Protein AF-A0AAW9IEY3-F1 (afdb_monomer_lite)

Organism: Clostridium perfringens (NCBI:txid1502)

Secondary structure (DSSP, 8-state):
--PPPHHHHHHHHHHHHHHHHHHHTSS--TTHHHHHHHHH-TTHHHHHTTTEEEEEEESSS-HHHHHHHHHHHHHHTT--EEEPPTT--SHHHHHHHHHHH--TTS---SEEEEEE--GGGHHHHHTT---SEEEE----GGGHHHH-

Foldseek 3Di:
DPPQDPLLVVLLVQLLVVVVCCVPPVVDDLQVSLVSSCVSPVLNLLVLCPQAQEEEEEEDDDRVVVLVVVQVVCVVVVAAEWEFDPPLQAPSSSSSRSSNVGDPPDDRHRHYYRYYHYPVRPVVSCVRDDHPYYHYPYYDCVVVVVPD

pLDDT: mean 90.56, std 11.25, range [45.91, 98.44]

Sequence (148 aa):
MKKISIKSIASIIASKITIFLTKTILKGGTTFPGKVALKIDKNILSKVSKGYKVVLITGTNGKTTTTSMIYNIIKESGNKVITNNTGANLFSGIVTTFIDNYKFFSKVENSYAVIEVDEANLKYVTEYISPEIITVTNLFRDQLDRYG

Structure (mmCIF, N/CA/C/O backbone):
data_AF-A0AAW9IEY3-F1
#
_entry.id   AF-A0AAW9IEY3-F1
#
loop_
_atom_site.group_PDB
_atom_site.id
_atom_site.type_symbol
_atom_site.label_atom_id
_atom_site.label_alt_id
_atom_site.label_comp_id
_atom_site.label_asym_id
_atom_site.label_entity_id
_atom_site.label_seq_id
_atom_site.pdbx_PDB_ins_code
_atom_site.Cartn_x
_atom_site.Cartn_y
_atom_site.Cartn_z
_atom_site.occupancy
_atom_site.B_iso_or_equiv
_atom_site.auth_seq_id
_atom_site.auth_comp_id
_atom_site.auth_asym_id
_atom_site.auth_atom_id
_atom_site.pdbx_PDB_model_num
ATOM 1 N N . MET A 1 1 ? -18.772 -8.904 9.465 1.00 45.91 1 MET A N 1
ATOM 2 C CA . MET A 1 1 ? -17.660 -7.923 9.343 1.00 45.91 1 MET A CA 1
ATOM 3 C C . MET A 1 1 ? -16.593 -8.250 10.384 1.00 45.91 1 MET A C 1
ATOM 5 O O . MET A 1 1 ? -16.916 -8.193 11.561 1.00 45.91 1 MET A O 1
ATOM 9 N N . LYS A 1 2 ? -15.355 -8.616 10.005 1.00 52.66 2 LYS A N 1
ATOM 10 C CA . LYS A 1 2 ? -14.272 -8.799 10.995 1.00 52.66 2 LYS A CA 1
ATOM 11 C C . LYS A 1 2 ? -14.026 -7.457 11.705 1.00 52.66 2 LYS A C 1
ATOM 13 O O . LYS A 1 2 ? -13.617 -6.500 11.051 1.00 52.66 2 LYS A O 1
ATOM 18 N N . LYS A 1 3 ? -14.346 -7.374 13.004 1.00 68.38 3 LYS A N 1
ATOM 19 C CA . LYS A 1 3 ? -14.018 -6.222 13.859 1.00 68.38 3 LYS A CA 1
ATOM 20 C C . LYS A 1 3 ? -12.499 -6.026 13.848 1.00 68.38 3 LYS A C 1
ATOM 22 O O . LYS A 1 3 ? -11.749 -7.002 13.866 1.00 68.38 3 LYS A O 1
ATOM 27 N N . ILE A 1 4 ? -12.052 -4.774 13.803 1.00 80.19 4 ILE A N 1
ATOM 28 C CA . ILE A 1 4 ? -10.636 -4.443 13.983 1.00 80.19 4 ILE A CA 1
ATOM 29 C C . ILE A 1 4 ? -10.245 -4.880 15.394 1.00 80.19 4 ILE A C 1
ATOM 31 O O . ILE A 1 4 ? -10.898 -4.504 16.364 1.00 80.19 4 ILE A O 1
ATOM 35 N N . SER A 1 5 ? -9.221 -5.727 15.502 1.00 89.44 5 SER A N 1
ATOM 36 C CA . SER A 1 5 ? -8.753 -6.217 16.796 1.00 89.44 5 SER A CA 1
ATOM 37 C C . SER A 1 5 ? -7.917 -5.155 17.508 1.00 89.44 5 SER A C 1
ATOM 39 O O . SER A 1 5 ? -7.331 -4.287 16.863 1.00 89.44 5 SER A O 1
ATOM 41 N N . ILE A 1 6 ? -7.790 -5.263 18.833 1.00 92.38 6 ILE A N 1
ATOM 42 C CA . ILE A 1 6 ? -6.930 -4.384 19.651 1.00 92.38 6 ILE A CA 1
ATOM 43 C C . ILE A 1 6 ? -5.506 -4.326 19.080 1.00 92.38 6 ILE A C 1
ATOM 45 O O . ILE A 1 6 ? -4.922 -3.255 18.942 1.00 92.38 6 ILE A O 1
ATOM 49 N N . LYS A 1 7 ? -4.988 -5.478 18.643 1.00 94.00 7 LYS A N 1
ATOM 50 C CA . LYS A 1 7 ? -3.697 -5.609 17.958 1.00 94.00 7 LYS A CA 1
ATOM 51 C C . LYS A 1 7 ? -3.592 -4.715 16.714 1.00 94.00 7 LYS A C 1
ATOM 53 O O . LYS A 1 7 ? -2.578 -4.054 16.514 1.00 94.00 7 LYS A O 1
ATOM 58 N N . SER A 1 8 ? -4.639 -4.662 15.892 1.00 94.56 8 SER A N 1
ATOM 59 C CA . SER A 1 8 ? -4.683 -3.794 14.709 1.00 94.56 8 SER A CA 1
ATOM 60 C C . SER A 1 8 ? -4.782 -2.320 15.070 1.00 94.56 8 SER A C 1
ATOM 62 O O . SER A 1 8 ? -4.153 -1.500 14.413 1.00 94.56 8 SER A O 1
ATOM 64 N N . ILE A 1 9 ? -5.536 -1.980 16.117 1.00 95.38 9 ILE A N 1
ATOM 65 C CA . ILE A 1 9 ? -5.617 -0.603 16.619 1.00 95.38 9 ILE A CA 1
ATOM 66 C C . ILE A 1 9 ? -4.226 -0.140 17.063 1.00 95.38 9 ILE A C 1
ATOM 68 O O . ILE A 1 9 ? -3.755 0.895 16.596 1.00 95.38 9 ILE A O 1
ATOM 72 N N . ALA A 1 10 ? -3.532 -0.944 17.876 1.00 96.69 10 ALA A N 1
ATOM 73 C CA . ALA A 1 10 ? -2.165 -0.665 18.308 1.00 96.69 10 ALA A CA 1
ATOM 74 C C . ALA A 1 10 ? -1.206 -0.517 17.114 1.00 96.69 10 ALA A C 1
ATOM 76 O O . ALA A 1 10 ? -0.433 0.436 17.060 1.00 96.69 10 ALA A O 1
ATOM 77 N N . SER A 1 11 ? -1.312 -1.406 16.118 1.00 96.81 11 SER A N 1
ATOM 78 C CA . SER A 1 11 ? -0.537 -1.330 14.874 1.00 96.81 11 SER A CA 1
ATOM 7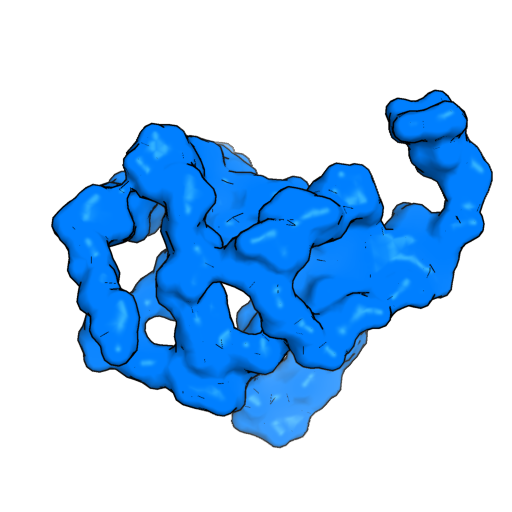9 C C . SER A 1 11 ? -0.758 -0.016 14.120 1.00 96.81 11 SER A C 1
ATOM 81 O O . SER A 1 11 ? 0.206 0.595 13.660 1.00 96.81 11 SER A O 1
ATOM 83 N N . ILE A 1 12 ? -2.012 0.418 13.971 1.00 96.81 12 ILE A N 1
ATOM 84 C CA . ILE A 1 12 ? -2.364 1.655 13.262 1.00 96.81 12 ILE A CA 1
ATOM 85 C C . ILE A 1 12 ? -1.832 2.867 14.025 1.00 96.81 12 ILE A C 1
ATOM 87 O O . ILE A 1 12 ? -1.222 3.739 13.414 1.00 96.81 12 ILE A O 1
ATOM 91 N N . ILE A 1 13 ? -2.025 2.921 15.347 1.00 96.94 13 ILE A N 1
ATOM 92 C CA . ILE A 1 13 ? -1.576 4.047 16.179 1.00 96.94 13 ILE A CA 1
ATOM 93 C C . ILE A 1 13 ? -0.049 4.158 16.159 1.00 96.94 13 ILE A C 1
ATOM 95 O O . ILE A 1 13 ? 0.474 5.226 15.847 1.00 96.94 13 ILE A O 1
ATOM 99 N N . ALA A 1 14 ? 0.669 3.060 16.410 1.00 96.94 14 ALA A N 1
ATOM 100 C CA . ALA A 1 14 ? 2.132 3.046 16.393 1.00 96.94 14 ALA A CA 1
ATOM 101 C C . ALA A 1 14 ? 2.689 3.491 15.032 1.00 96.94 14 ALA A C 1
ATOM 103 O O . ALA A 1 14 ? 3.615 4.302 14.955 1.00 96.94 14 ALA A O 1
ATOM 104 N N . SER A 1 15 ? 2.081 3.016 13.943 1.00 95.88 15 SER A N 1
ATOM 105 C CA . SER A 1 15 ? 2.453 3.438 12.596 1.00 95.88 15 SER A CA 1
ATOM 106 C C . SER A 1 15 ? 2.111 4.904 12.331 1.00 95.88 15 SER A C 1
ATOM 108 O O . SER A 1 15 ? 2.935 5.591 11.743 1.00 95.88 15 SER A O 1
ATOM 110 N N . LYS A 1 16 ? 0.959 5.429 12.770 1.00 95.19 16 LYS A N 1
ATOM 111 C CA . LYS A 1 16 ? 0.615 6.856 12.607 1.00 95.19 16 LYS A CA 1
ATOM 112 C C . LYS A 1 16 ? 1.566 7.774 13.379 1.00 95.19 16 LYS A C 1
ATOM 114 O O . LYS A 1 16 ? 1.986 8.791 12.834 1.00 95.19 16 LYS A O 1
ATOM 119 N N . ILE A 1 17 ? 1.978 7.388 14.588 1.00 95.25 17 ILE A N 1
ATOM 120 C CA . ILE A 1 17 ? 3.026 8.097 15.342 1.00 95.25 17 ILE A CA 1
ATOM 121 C C . ILE A 1 17 ? 4.341 8.067 14.556 1.00 95.25 17 ILE A C 1
ATOM 123 O O . ILE A 1 17 ? 4.982 9.098 14.371 1.00 95.25 17 ILE A O 1
ATOM 127 N N . THR A 1 18 ? 4.712 6.904 14.019 1.00 93.50 18 THR A N 1
ATOM 128 C CA . THR A 1 18 ? 5.932 6.762 13.212 1.00 93.50 18 THR A CA 1
ATOM 129 C C . THR A 1 18 ? 5.866 7.609 11.936 1.00 93.50 18 THR A C 1
ATOM 131 O O . THR A 1 18 ? 6.853 8.252 11.592 1.00 93.50 18 THR A O 1
ATOM 134 N N . ILE A 1 19 ? 4.715 7.674 11.254 1.00 92.12 19 ILE A N 1
ATOM 135 C CA . ILE A 1 19 ? 4.479 8.563 10.101 1.00 92.12 19 ILE A CA 1
ATOM 136 C C . ILE A 1 19 ? 4.712 10.022 10.504 1.00 92.12 19 ILE A C 1
ATOM 138 O O . ILE A 1 19 ? 5.418 10.745 9.806 1.00 92.12 19 ILE A O 1
ATOM 142 N N . PHE A 1 20 ? 4.146 10.452 11.633 1.00 91.50 20 PHE A N 1
ATOM 143 C CA . PHE A 1 20 ? 4.313 11.817 12.123 1.00 91.50 20 PHE A CA 1
ATOM 144 C C . PHE A 1 20 ? 5.786 12.148 12.408 1.00 91.50 20 PHE A C 1
ATOM 146 O O . PHE A 1 20 ? 6.288 13.167 11.938 1.00 91.50 20 PHE A O 1
ATOM 153 N N . LEU A 1 21 ? 6.509 11.267 13.105 1.00 91.06 21 LEU A N 1
ATOM 154 C CA . LEU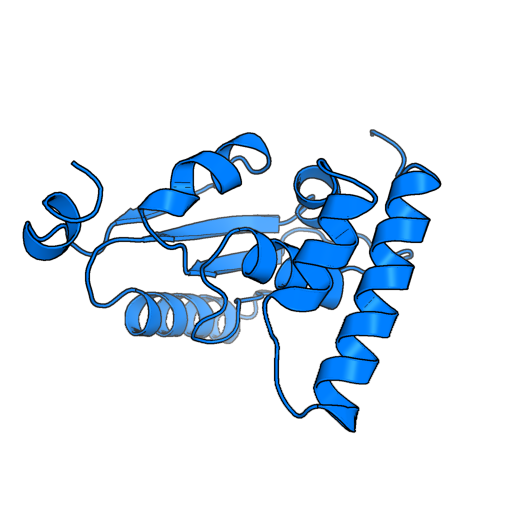 A 1 21 ? 7.930 11.466 13.415 1.00 91.06 21 LEU A CA 1
ATOM 155 C C . LEU A 1 21 ? 8.799 11.478 12.149 1.00 91.06 21 LEU A C 1
ATOM 157 O O . LEU A 1 21 ? 9.669 12.332 11.996 1.00 91.06 21 LEU A O 1
ATOM 161 N N . THR A 1 22 ? 8.551 10.556 11.219 1.00 87.69 22 THR A N 1
ATOM 162 C CA . THR A 1 22 ? 9.330 10.443 9.974 1.00 87.69 22 THR A CA 1
ATOM 163 C C . THR A 1 22 ? 9.121 11.634 9.040 1.00 87.69 22 THR A C 1
ATOM 165 O O . THR A 1 22 ? 10.095 12.151 8.492 1.00 87.69 22 THR A O 1
ATOM 168 N N . LYS A 1 23 ? 7.883 12.132 8.910 1.00 84.00 23 LYS A N 1
ATOM 169 C CA . LYS A 1 23 ? 7.574 13.324 8.103 1.00 84.00 23 LYS A CA 1
ATOM 170 C C . LYS A 1 23 ? 8.123 14.614 8.726 1.00 84.00 23 LYS A C 1
ATOM 172 O O . LYS A 1 23 ? 8.640 15.451 7.994 1.00 84.00 23 LYS A O 1
ATOM 177 N N . THR A 1 24 ? 8.034 14.767 10.048 1.00 81.38 24 THR A N 1
ATOM 178 C CA . THR A 1 24 ? 8.357 16.035 10.728 1.00 81.38 24 THR A CA 1
ATOM 179 C C . THR A 1 24 ? 9.830 16.148 11.129 1.00 81.38 24 THR A C 1
ATOM 181 O O . THR A 1 24 ? 10.417 17.217 10.993 1.00 81.38 24 THR A O 1
ATOM 184 N N . ILE A 1 25 ? 10.443 15.062 11.613 1.00 77.06 25 ILE A N 1
ATOM 185 C CA . ILE A 1 25 ? 11.794 15.087 12.203 1.00 77.06 25 ILE A CA 1
ATOM 186 C C . ILE A 1 25 ? 12.842 14.605 11.199 1.00 77.06 25 ILE A C 1
ATOM 188 O O . ILE A 1 25 ? 13.864 15.254 11.005 1.00 77.06 25 ILE A O 1
ATOM 192 N N . LEU A 1 26 ? 12.586 13.468 10.548 1.00 71.31 26 LEU A N 1
ATOM 193 C CA . LEU A 1 26 ? 13.580 12.778 9.714 1.00 71.31 26 LEU A CA 1
ATOM 194 C C . LEU A 1 26 ? 13.510 13.158 8.226 1.00 71.31 26 LEU A C 1
ATOM 196 O O . LEU A 1 26 ? 14.373 12.743 7.458 1.00 71.31 26 LEU A O 1
ATOM 200 N N . LYS A 1 27 ? 12.487 13.925 7.814 1.00 68.50 27 LYS A N 1
ATOM 201 C CA . LYS A 1 27 ? 12.230 14.359 6.425 1.00 68.50 27 LYS A CA 1
ATOM 202 C C . LYS A 1 27 ? 12.322 13.218 5.390 1.00 68.50 27 LYS A C 1
ATOM 204 O O . LYS A 1 27 ? 12.718 13.441 4.249 1.00 68.50 27 LYS A O 1
ATOM 209 N N . GLY A 1 28 ? 11.955 11.989 5.767 1.00 67.69 28 GLY A N 1
ATOM 210 C CA . GLY A 1 28 ? 12.107 10.805 4.914 1.00 67.69 28 GLY A CA 1
ATOM 211 C C . GLY A 1 28 ? 11.600 9.510 5.556 1.00 67.69 28 GLY A C 1
ATOM 212 O O . GLY A 1 28 ? 11.182 9.503 6.708 1.00 67.69 28 GLY A O 1
ATOM 213 N N . GLY A 1 29 ? 11.635 8.397 4.808 1.00 73.81 29 GLY A N 1
ATOM 214 C CA . GLY A 1 29 ? 11.293 7.059 5.323 1.00 73.81 29 GLY A CA 1
ATOM 215 C C . GLY A 1 29 ? 9.852 6.604 5.065 1.00 73.81 29 GLY A C 1
ATOM 216 O O . GLY A 1 29 ? 9.149 6.200 5.987 1.00 73.81 29 GLY A O 1
ATOM 217 N N . THR A 1 30 ? 9.416 6.600 3.804 1.00 77.44 30 THR A N 1
ATOM 218 C CA . THR A 1 30 ? 8.046 6.223 3.392 1.00 77.44 30 THR A CA 1
ATOM 219 C C . THR A 1 30 ? 7.668 4.766 3.710 1.00 77.44 30 THR A C 1
ATOM 221 O O . THR A 1 30 ? 6.493 4.447 3.887 1.00 77.44 30 THR A O 1
ATOM 224 N N . THR A 1 31 ? 8.647 3.871 3.853 1.00 86.56 31 THR A N 1
ATOM 225 C CA . THR A 1 31 ? 8.429 2.440 4.130 1.00 86.56 31 THR A CA 1
ATOM 226 C C . THR A 1 31 ? 8.505 2.067 5.613 1.00 86.56 31 THR A C 1
ATOM 228 O O . THR A 1 31 ? 7.983 1.028 6.018 1.00 86.56 31 THR A O 1
ATOM 231 N N . PHE A 1 32 ? 9.194 2.863 6.439 1.00 91.94 32 PHE A N 1
ATOM 232 C CA . PHE A 1 32 ? 9.475 2.500 7.834 1.00 91.94 32 PHE A CA 1
ATOM 233 C C . PHE A 1 32 ? 8.211 2.370 8.703 1.00 91.94 32 PHE A C 1
ATOM 235 O O . PHE A 1 32 ? 8.104 1.365 9.412 1.00 91.94 32 PHE A O 1
ATOM 242 N N . PRO A 1 33 ? 7.211 3.271 8.615 1.00 94.00 33 PRO A N 1
ATOM 243 C CA . PRO A 1 33 ? 5.984 3.112 9.390 1.00 94.00 33 PRO A CA 1
ATOM 244 C C . PRO A 1 33 ? 5.245 1.802 9.101 1.00 94.00 33 PRO A C 1
ATOM 246 O O . PRO A 1 33 ? 4.826 1.110 10.026 1.00 94.00 33 PRO A O 1
ATOM 249 N N . GLY A 1 34 ? 5.165 1.392 7.834 1.00 95.00 34 GLY A N 1
ATOM 250 C CA . GLY A 1 34 ? 4.569 0.116 7.460 1.00 95.00 34 GLY A CA 1
ATOM 251 C C . GLY A 1 34 ? 5.347 -1.088 7.985 1.00 95.00 34 GLY A C 1
ATOM 252 O O . GLY A 1 34 ? 4.729 -2.073 8.381 1.00 95.00 34 GLY A O 1
ATOM 253 N N . LYS A 1 35 ? 6.683 -1.014 8.097 1.00 96.00 35 LYS A N 1
ATOM 254 C CA . LYS A 1 35 ? 7.470 -2.057 8.787 1.00 96.00 35 LYS A CA 1
ATOM 255 C C . LYS A 1 35 ? 7.094 -2.157 10.269 1.00 96.00 35 LYS A C 1
ATOM 257 O O . LYS A 1 35 ? 6.931 -3.267 10.774 1.00 96.00 35 LYS A O 1
ATOM 262 N N . VAL A 1 36 ? 6.918 -1.021 10.953 1.00 96.75 36 VAL A N 1
ATOM 263 C CA . VAL A 1 36 ? 6.446 -0.986 12.351 1.00 96.75 36 VAL A CA 1
ATOM 264 C C . VAL A 1 36 ? 5.056 -1.611 12.463 1.00 96.75 36 VAL A C 1
ATOM 266 O O . VAL A 1 36 ? 4.842 -2.475 13.314 1.00 96.75 36 VAL A O 1
ATOM 269 N N . ALA A 1 37 ? 4.137 -1.244 11.567 1.00 97.19 37 ALA A N 1
ATOM 270 C CA . ALA A 1 37 ? 2.795 -1.814 11.525 1.00 97.19 37 ALA A CA 1
ATOM 271 C C . ALA A 1 37 ? 2.826 -3.339 11.352 1.00 97.19 37 ALA A C 1
ATOM 273 O O . ALA A 1 37 ? 2.253 -4.065 12.156 1.00 97.19 37 ALA A O 1
ATOM 274 N N . LEU A 1 38 ? 3.555 -3.837 10.350 1.00 96.81 38 LEU A N 1
ATOM 275 C CA . LEU A 1 38 ? 3.642 -5.266 10.034 1.00 96.81 38 LEU A CA 1
ATOM 276 C C . LEU A 1 38 ? 4.300 -6.093 11.142 1.00 96.81 38 LEU A C 1
ATOM 278 O O . LEU A 1 38 ? 3.953 -7.263 11.321 1.00 96.81 38 LEU A O 1
ATOM 282 N N . LYS A 1 39 ? 5.218 -5.495 11.915 1.00 97.50 39 LYS A N 1
ATOM 283 C CA . LYS A 1 39 ? 5.799 -6.139 13.100 1.00 97.50 39 LYS A CA 1
ATOM 284 C C . LYS A 1 39 ? 4.746 -6.375 14.183 1.00 97.50 39 LYS A C 1
ATOM 286 O O . LYS A 1 39 ? 4.796 -7.398 14.862 1.00 97.50 39 LYS A O 1
ATOM 291 N N . ILE A 1 40 ? 3.790 -5.457 14.322 1.00 97.38 40 ILE A N 1
ATOM 292 C CA . ILE A 1 40 ? 2.688 -5.576 15.277 1.00 97.38 40 ILE A CA 1
ATOM 293 C C . ILE A 1 40 ? 1.597 -6.473 14.698 1.00 97.38 40 ILE A C 1
ATOM 295 O O . ILE A 1 40 ? 1.258 -7.466 15.325 1.00 97.38 40 ILE A O 1
ATOM 299 N N . ASP A 1 41 ? 1.066 -6.184 13.509 1.00 97.06 41 ASP A N 1
ATOM 300 C CA . ASP A 1 41 ? 0.008 -6.947 12.844 1.00 97.06 41 ASP A CA 1
ATOM 301 C C . ASP A 1 41 ? 0.341 -7.239 11.374 1.00 97.06 41 ASP A C 1
ATOM 303 O O . ASP A 1 41 ? 0.114 -6.419 10.487 1.00 97.06 41 ASP A O 1
ATOM 307 N N . LYS A 1 42 ? 0.804 -8.466 11.105 1.00 95.69 42 LYS A N 1
ATOM 308 C CA . LYS A 1 42 ? 1.132 -8.946 9.751 1.00 95.69 42 LYS A CA 1
ATOM 309 C C . LYS A 1 42 ? -0.044 -8.861 8.770 1.00 95.69 42 LYS A C 1
ATOM 311 O O . LYS A 1 42 ? 0.169 -8.653 7.586 1.00 95.69 42 LYS A O 1
ATOM 316 N N . ASN A 1 43 ? -1.280 -8.961 9.266 1.00 95.50 43 ASN A N 1
ATOM 317 C CA . ASN A 1 43 ? -2.487 -8.963 8.436 1.00 95.50 43 ASN A CA 1
ATOM 318 C C . ASN A 1 43 ? -3.111 -7.567 8.294 1.00 95.50 43 ASN A C 1
ATOM 320 O O . ASN A 1 43 ? -4.249 -7.456 7.827 1.00 95.50 43 ASN A O 1
ATOM 324 N N . ILE A 1 44 ? -2.429 -6.503 8.738 1.00 96.31 44 ILE A N 1
ATOM 325 C CA . ILE A 1 44 ? -3.029 -5.168 8.828 1.00 96.31 44 ILE A CA 1
ATOM 326 C C . ILE A 1 44 ? -3.519 -4.654 7.475 1.00 96.31 44 ILE A C 1
ATOM 328 O O . ILE A 1 44 ? -4.587 -4.044 7.419 1.00 96.31 44 ILE A O 1
ATOM 332 N N . LEU A 1 45 ? -2.810 -4.975 6.387 1.00 97.00 45 LEU A N 1
ATOM 333 C CA . LEU A 1 45 ? -3.151 -4.522 5.040 1.00 97.00 45 LEU A CA 1
ATOM 334 C C . LEU A 1 45 ? -4.573 -4.928 4.637 1.00 97.00 45 LEU A C 1
ATOM 336 O O . LEU A 1 45 ? -5.336 -4.082 4.179 1.00 97.00 45 LEU A O 1
ATOM 340 N N . SER A 1 46 ? -4.971 -6.175 4.911 1.00 95.56 46 SER A N 1
ATOM 341 C CA . SER A 1 46 ? -6.327 -6.685 4.625 1.00 95.56 46 SER A CA 1
ATOM 342 C C . SER A 1 46 ? -7.442 -5.925 5.360 1.00 95.56 46 SER A C 1
ATOM 344 O O . SER A 1 46 ? -8.608 -5.959 4.968 1.00 95.56 46 SER A O 1
ATOM 346 N N . LYS A 1 47 ? -7.098 -5.235 6.455 1.00 94.38 47 LYS A N 1
ATOM 347 C CA . LYS A 1 47 ? -8.042 -4.484 7.290 1.00 94.38 47 LYS A CA 1
ATOM 348 C C . LYS A 1 47 ? -8.149 -3.039 6.825 1.00 94.38 47 LYS A C 1
ATOM 350 O O . LYS A 1 47 ? -9.260 -2.531 6.703 1.00 94.38 47 LYS A O 1
ATOM 355 N N . VAL A 1 48 ? -7.011 -2.393 6.569 1.00 95.12 48 VAL A N 1
ATOM 356 C CA . VAL A 1 48 ? -6.962 -0.966 6.207 1.00 95.12 48 VAL A CA 1
ATOM 357 C C . VAL A 1 48 ? -7.280 -0.700 4.734 1.00 95.12 48 VAL A C 1
ATOM 359 O O . VAL A 1 48 ? -7.710 0.399 4.407 1.00 95.12 48 VAL A O 1
ATOM 362 N N . SER A 1 49 ? -7.134 -1.701 3.862 1.00 95.19 49 SER A N 1
ATOM 363 C CA . SER A 1 49 ? -7.524 -1.624 2.443 1.00 95.19 49 SER A CA 1
ATOM 364 C C . SER A 1 49 ? -9.014 -1.865 2.195 1.00 95.19 49 SER A C 1
ATOM 366 O O . SER A 1 49 ? -9.505 -1.695 1.080 1.00 95.19 49 SER A O 1
ATOM 368 N N . LYS A 1 50 ? -9.772 -2.256 3.222 1.00 92.69 50 LYS A N 1
ATOM 369 C CA . LYS A 1 50 ? -11.180 -2.597 3.055 1.00 92.69 50 LYS A CA 1
ATOM 370 C C . LYS A 1 50 ? -12.005 -1.380 2.623 1.00 92.69 50 LYS A C 1
ATOM 372 O O . LYS A 1 50 ? -11.965 -0.341 3.274 1.00 92.69 50 LYS A O 1
ATOM 377 N N . GLY A 1 51 ? -12.822 -1.565 1.585 1.00 92.06 51 GLY A N 1
ATOM 378 C CA . GLY A 1 51 ? -13.678 -0.514 1.023 1.00 92.06 51 GLY A CA 1
ATOM 379 C C . GLY A 1 51 ? -13.024 0.276 -0.112 1.00 92.06 51 GLY A C 1
ATOM 380 O O . GLY A 1 51 ? -13.687 1.126 -0.709 1.00 92.06 51 GLY A O 1
ATOM 381 N N . TYR A 1 52 ? -11.762 -0.029 -0.430 1.00 96.94 52 TYR A N 1
ATOM 382 C CA . TYR A 1 52 ? -11.096 0.478 -1.619 1.00 96.94 52 TYR A CA 1
ATOM 383 C C . TYR A 1 52 ? -11.311 -0.440 -2.826 1.00 96.94 52 TYR A C 1
ATOM 385 O O . TYR A 1 52 ? -11.202 -1.659 -2.710 1.00 96.94 52 TYR A O 1
ATOM 393 N N . LYS A 1 53 ? -11.537 0.165 -3.994 1.00 97.56 53 LYS A N 1
ATOM 394 C CA . LYS A 1 53 ? -11.334 -0.444 -5.312 1.00 97.56 53 LYS A CA 1
ATOM 395 C C . LYS A 1 53 ? -9.862 -0.280 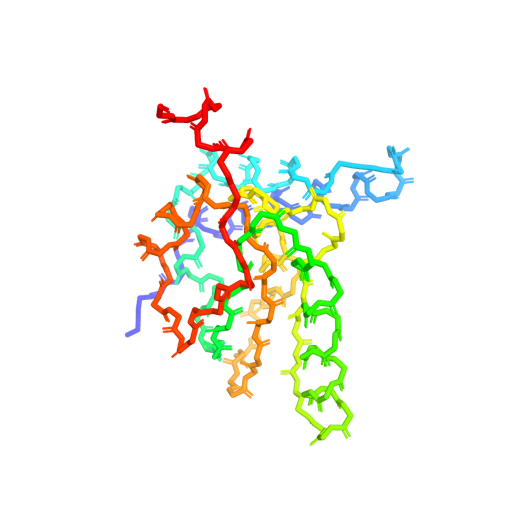-5.677 1.00 97.56 53 LYS A C 1
ATOM 397 O O . LYS A 1 53 ? -9.413 0.840 -5.932 1.00 97.56 53 LYS A O 1
ATOM 402 N N . VAL A 1 54 ? -9.093 -1.363 -5.610 1.00 98.12 54 VAL A N 1
ATOM 403 C CA . VAL A 1 54 ? -7.630 -1.293 -5.736 1.00 98.12 54 VAL A CA 1
ATOM 404 C C . VAL A 1 54 ? -7.195 -1.591 -7.169 1.00 98.12 54 VAL A C 1
ATOM 406 O O . VAL A 1 54 ? -7.531 -2.639 -7.711 1.00 98.12 54 VAL A O 1
ATOM 409 N N . VAL A 1 55 ? -6.417 -0.682 -7.751 1.00 98.38 55 VAL A N 1
ATOM 410 C CA . VAL A 1 55 ? -5.719 -0.835 -9.032 1.00 98.38 55 VAL A CA 1
ATOM 411 C C . VAL A 1 55 ? -4.224 -0.903 -8.733 1.00 98.38 55 VAL A C 1
ATOM 413 O O . VAL A 1 55 ? -3.667 0.040 -8.171 1.00 98.38 55 VAL A O 1
ATOM 416 N N . LEU A 1 56 ? -3.578 -2.015 -9.078 1.00 98.38 56 LEU A N 1
ATOM 417 C CA . LEU A 1 56 ? -2.132 -2.188 -8.911 1.00 98.38 56 LEU A CA 1
ATOM 418 C C . LEU A 1 56 ? -1.421 -1.915 -10.234 1.00 98.38 56 LEU A C 1
ATOM 420 O O . LEU A 1 56 ? -1.843 -2.422 -11.267 1.00 98.38 56 LEU A O 1
ATOM 424 N N . ILE A 1 57 ? -0.340 -1.139 -10.200 1.00 97.94 57 ILE A N 1
ATOM 425 C CA . ILE A 1 57 ? 0.494 -0.835 -11.365 1.00 97.94 57 ILE A CA 1
ATOM 426 C C . ILE A 1 57 ? 1.873 -1.426 -11.120 1.00 97.94 57 ILE A C 1
ATOM 428 O O . ILE A 1 57 ? 2.540 -1.073 -10.149 1.00 97.94 57 ILE A O 1
ATOM 432 N N . THR A 1 58 ? 2.311 -2.299 -12.017 1.00 96.38 58 THR A N 1
ATOM 433 C CA . THR A 1 58 ? 3.601 -2.982 -11.939 1.00 96.38 58 THR A CA 1
ATOM 434 C C . THR A 1 58 ? 4.244 -3.099 -13.326 1.00 96.38 58 THR A C 1
ATOM 436 O O . THR A 1 58 ? 3.646 -2.694 -14.322 1.00 96.38 58 THR A O 1
ATOM 439 N N . GLY A 1 59 ? 5.460 -3.633 -13.401 1.00 93.50 59 GLY A N 1
ATOM 440 C CA . GLY A 1 59 ? 6.245 -3.772 -14.634 1.00 93.50 59 GLY A CA 1
ATOM 441 C C . GLY A 1 59 ? 7.532 -2.949 -14.618 1.00 93.50 59 GLY A C 1
ATOM 442 O O . GLY A 1 59 ? 7.656 -2.014 -13.836 1.00 93.50 59 GLY A O 1
ATOM 443 N N . THR A 1 60 ? 8.503 -3.277 -15.466 1.00 89.62 60 THR A N 1
ATOM 444 C CA . THR A 1 60 ? 9.899 -2.823 -15.327 1.00 89.62 60 THR A CA 1
ATOM 445 C C . THR A 1 60 ? 10.035 -1.306 -15.338 1.00 89.62 60 THR A C 1
ATOM 447 O O . THR A 1 60 ? 10.608 -0.720 -14.418 1.00 89.62 60 THR A O 1
ATOM 450 N N . ASN A 1 61 ? 9.412 -0.652 -16.317 1.00 90.81 61 ASN A N 1
ATOM 451 C CA . ASN A 1 61 ? 9.489 0.791 -16.517 1.00 90.81 61 ASN A CA 1
ATOM 452 C C . ASN A 1 61 ? 8.108 1.445 -16.593 1.00 90.81 61 ASN A C 1
ATOM 454 O O . ASN A 1 61 ? 7.103 0.806 -16.899 1.00 90.81 61 ASN A O 1
ATOM 458 N N . GLY A 1 62 ? 8.053 2.757 -16.356 1.00 93.44 62 GLY A N 1
ATOM 459 C CA . GLY A 1 62 ? 6.838 3.554 -16.560 1.00 93.44 62 GLY A CA 1
ATOM 460 C C . GLY A 1 62 ? 5.750 3.388 -15.492 1.00 93.44 62 GLY A C 1
ATOM 461 O O . GLY A 1 62 ? 4.671 3.962 -15.653 1.00 93.44 62 GLY A O 1
ATOM 462 N N . LYS A 1 63 ? 6.012 2.659 -14.393 1.00 95.25 63 LYS A N 1
ATOM 463 C CA . LYS A 1 63 ? 5.046 2.469 -13.295 1.00 95.25 63 LYS A CA 1
ATOM 464 C C . LYS A 1 63 ? 4.605 3.799 -12.681 1.00 95.25 63 LYS A C 1
ATOM 466 O O . LYS A 1 63 ? 3.409 4.061 -12.605 1.00 95.25 63 LYS A O 1
ATOM 471 N N . THR A 1 64 ? 5.553 4.660 -12.306 1.00 94.81 64 THR A N 1
ATOM 472 C CA . THR A 1 64 ? 5.269 5.945 -11.643 1.00 94.81 64 THR A CA 1
ATOM 473 C C . THR A 1 64 ? 4.447 6.879 -12.529 1.00 94.81 64 THR A C 1
ATOM 475 O O . THR A 1 64 ? 3.431 7.413 -12.087 1.00 94.81 64 THR A O 1
ATOM 478 N N . THR A 1 65 ? 4.829 7.027 -13.802 1.00 95.94 65 THR A N 1
ATOM 479 C CA . THR A 1 65 ? 4.092 7.854 -14.770 1.00 95.94 65 THR A CA 1
ATOM 480 C C . THR A 1 65 ? 2.669 7.336 -14.968 1.00 95.94 65 THR A C 1
ATOM 482 O O . THR A 1 65 ? 1.714 8.101 -14.855 1.00 95.94 65 THR A O 1
ATOM 485 N N . THR A 1 66 ? 2.513 6.025 -15.177 1.00 97.19 66 THR A N 1
ATOM 486 C CA . THR A 1 66 ? 1.200 5.386 -15.366 1.00 97.19 66 THR A CA 1
ATOM 487 C C . THR A 1 66 ? 0.323 5.520 -14.119 1.00 97.19 66 THR A C 1
ATOM 489 O O . THR A 1 66 ? -0.848 5.881 -14.219 1.00 97.19 66 THR A O 1
ATOM 492 N N . THR A 1 67 ? 0.897 5.303 -12.931 1.00 98.00 67 THR A N 1
ATOM 493 C CA . THR A 1 67 ? 0.216 5.471 -11.635 1.00 98.00 67 THR A CA 1
ATOM 494 C C . THR A 1 67 ? -0.296 6.901 -11.482 1.00 98.00 67 THR A C 1
ATOM 496 O O . THR A 1 67 ? -1.463 7.102 -11.154 1.00 98.00 67 THR A O 1
ATOM 499 N N . SER A 1 68 ? 0.542 7.900 -11.781 1.00 97.56 68 SER A N 1
ATOM 500 C CA . SER A 1 68 ? 0.165 9.314 -11.694 1.00 97.56 68 SER A CA 1
ATOM 501 C C . SER A 1 68 ? -0.953 9.682 -12.673 1.00 97.56 68 SER A C 1
ATOM 503 O O . SER A 1 68 ? -1.906 10.350 -12.272 1.00 97.56 68 SER A O 1
ATOM 505 N N . MET A 1 69 ? -0.884 9.207 -13.921 1.00 98.00 69 MET A N 1
ATOM 506 C CA . MET A 1 69 ? -1.931 9.436 -14.923 1.00 98.00 69 MET A CA 1
ATOM 507 C C . MET A 1 69 ? -3.279 8.857 -14.474 1.00 98.00 69 MET A C 1
ATOM 509 O O . MET A 1 69 ? -4.268 9.585 -14.427 1.00 98.00 69 MET A O 1
ATOM 513 N N . ILE A 1 70 ? -3.319 7.580 -14.075 1.00 98.00 70 ILE A N 1
ATOM 514 C CA . ILE A 1 70 ? -4.558 6.922 -13.623 1.00 98.00 70 ILE A CA 1
ATOM 515 C C . ILE A 1 70 ? -5.112 7.604 -12.365 1.00 98.00 70 ILE A C 1
ATOM 517 O O . ILE A 1 70 ? -6.311 7.872 -12.283 1.00 98.00 70 ILE A O 1
ATOM 521 N N . TYR A 1 71 ? -4.248 7.920 -11.396 1.00 98.31 71 TYR A N 1
ATOM 522 C CA . TYR A 1 71 ? -4.634 8.635 -10.180 1.00 98.31 71 TYR A CA 1
ATOM 523 C C . TYR A 1 71 ? -5.301 9.979 -10.498 1.00 98.31 71 TYR A C 1
ATOM 525 O O . TYR A 1 71 ? -6.380 10.259 -9.972 1.00 98.31 71 TYR A O 1
ATOM 533 N N . ASN A 1 72 ? -4.697 10.791 -11.372 1.00 98.19 72 ASN A N 1
ATOM 534 C CA . ASN A 1 72 ? -5.235 12.104 -11.727 1.00 98.19 72 ASN A CA 1
ATOM 535 C C . ASN A 1 72 ? -6.556 11.988 -12.489 1.00 98.19 72 ASN A C 1
ATOM 537 O O . ASN A 1 72 ? -7.497 12.685 -12.131 1.00 98.19 72 ASN A O 1
ATOM 541 N N . ILE A 1 73 ? -6.685 11.049 -13.433 1.00 98.31 73 ILE A N 1
ATOM 542 C CA . ILE A 1 73 ? -7.948 10.806 -14.152 1.00 98.31 73 ILE A CA 1
ATOM 543 C C . ILE A 1 73 ? -9.084 10.471 -13.175 1.00 98.31 73 ILE A C 1
ATOM 545 O O . ILE A 1 73 ? -10.166 11.056 -13.247 1.00 98.31 73 ILE A O 1
ATOM 549 N N . ILE A 1 74 ? -8.850 9.555 -12.228 1.00 97.88 74 ILE A N 1
ATOM 550 C CA . ILE A 1 74 ? -9.858 9.165 -11.226 1.00 97.88 74 ILE A CA 1
ATOM 551 C C . ILE A 1 74 ? -10.196 10.346 -10.303 1.00 97.88 74 ILE A C 1
ATOM 553 O O . ILE A 1 74 ? -11.362 10.568 -9.971 1.00 97.88 74 ILE A O 1
ATOM 557 N N . LYS A 1 75 ? -9.185 11.117 -9.894 1.00 97.50 75 LYS A N 1
ATOM 558 C CA . LYS A 1 75 ? -9.363 12.288 -9.031 1.00 97.50 75 LYS A CA 1
ATOM 559 C C . LYS A 1 75 ? -10.156 13.399 -9.725 1.00 97.50 75 LYS A C 1
ATOM 561 O O . LYS A 1 75 ? -11.078 13.945 -9.126 1.00 97.50 75 LYS A O 1
ATOM 566 N N . GLU A 1 76 ? -9.811 13.729 -10.967 1.00 98.06 76 GLU A N 1
ATOM 567 C CA . GLU A 1 76 ? -10.452 14.781 -11.769 1.00 98.06 76 GLU A CA 1
ATOM 568 C C . GLU A 1 76 ? -11.890 14.426 -12.150 1.00 98.06 76 GLU A C 1
ATOM 570 O O . GLU A 1 76 ? -12.737 15.308 -12.246 1.00 98.06 76 GLU A O 1
ATOM 575 N N . SER A 1 77 ? -12.212 13.135 -12.244 1.00 97.50 77 SER A N 1
ATOM 576 C CA . SER A 1 77 ? -13.593 12.652 -12.389 1.00 97.50 77 SER A CA 1
ATOM 577 C C . SER A 1 77 ? -14.403 12.670 -11.078 1.00 97.50 77 SER A C 1
ATOM 579 O O . SER A 1 77 ? -15.494 12.107 -11.010 1.00 97.50 77 SER A O 1
ATOM 581 N N . GLY A 1 78 ? -13.897 13.326 -10.026 1.00 96.81 78 GLY A N 1
ATOM 582 C CA . GLY A 1 78 ? -14.614 13.573 -8.771 1.00 96.81 78 GLY A CA 1
ATOM 583 C C . GLY A 1 78 ? -14.587 12.412 -7.774 1.00 96.81 78 GLY A C 1
ATOM 584 O O . GLY A 1 78 ? -15.251 12.474 -6.736 1.00 96.81 78 GLY A O 1
ATOM 585 N N . ASN A 1 79 ? -13.823 11.351 -8.047 1.00 97.06 79 ASN A N 1
ATOM 586 C CA . ASN A 1 79 ? -13.750 10.191 -7.166 1.00 97.06 79 ASN A CA 1
ATOM 587 C C . ASN A 1 79 ? -12.685 10.369 -6.076 1.00 97.06 79 ASN A C 1
ATOM 589 O O . ASN A 1 79 ? -11.616 10.945 -6.280 1.00 97.06 79 ASN A O 1
ATOM 593 N N . LYS A 1 80 ? -12.947 9.798 -4.895 1.00 96.75 80 LYS A N 1
ATOM 594 C CA . LYS A 1 80 ? -11.946 9.705 -3.824 1.00 96.75 80 LYS A CA 1
ATOM 595 C C . LYS A 1 80 ? -10.901 8.673 -4.217 1.00 96.75 80 LYS A C 1
ATOM 597 O O . LYS A 1 80 ? -11.251 7.516 -4.434 1.00 96.75 80 LYS A O 1
ATOM 602 N N . VAL A 1 81 ? -9.633 9.064 -4.259 1.00 98.00 81 VAL A N 1
ATOM 603 C CA . VAL A 1 81 ? -8.535 8.173 -4.637 1.00 98.00 81 VAL A CA 1
ATOM 604 C C . VAL A 1 81 ? -7.284 8.451 -3.811 1.00 98.00 81 VAL A C 1
ATOM 606 O O . VAL A 1 81 ? -7.009 9.597 -3.458 1.00 98.00 81 VAL A O 1
ATOM 609 N N . ILE A 1 82 ? -6.538 7.396 -3.487 1.00 97.75 82 ILE A N 1
ATOM 610 C CA . ILE A 1 82 ? -5.216 7.476 -2.855 1.00 97.75 82 ILE A CA 1
ATOM 611 C C . ILE A 1 82 ? -4.157 6.851 -3.767 1.00 97.75 82 ILE A C 1
ATOM 613 O O . ILE A 1 82 ? -4.468 5.964 -4.560 1.00 97.75 82 ILE A O 1
ATOM 617 N N . THR A 1 83 ? -2.909 7.285 -3.611 1.00 98.06 83 THR A N 1
ATOM 618 C CA . THR A 1 83 ? -1.726 6.672 -4.229 1.00 98.06 83 THR A CA 1
ATOM 619 C C . THR A 1 83 ? -0.575 6.656 -3.231 1.00 98.06 83 THR A C 1
ATOM 621 O O . THR A 1 83 ? -0.551 7.452 -2.286 1.00 98.06 83 THR A O 1
ATOM 624 N N . ASN A 1 84 ? 0.371 5.736 -3.399 1.00 95.62 84 ASN A N 1
ATOM 625 C CA . ASN A 1 84 ? 1.631 5.761 -2.663 1.00 95.62 84 ASN A CA 1
ATOM 626 C C . ASN A 1 84 ? 2.589 6.810 -3.250 1.00 95.62 84 ASN A C 1
ATOM 628 O O . ASN A 1 84 ? 2.512 7.153 -4.428 1.00 95.62 84 ASN A O 1
ATOM 632 N N . ASN A 1 85 ? 3.478 7.343 -2.405 1.00 84.44 85 ASN A N 1
ATOM 633 C CA . ASN A 1 85 ? 4.534 8.256 -2.844 1.00 84.44 85 ASN A CA 1
ATOM 634 C C . ASN A 1 85 ? 5.535 7.516 -3.740 1.00 84.44 85 ASN A C 1
ATOM 636 O O . ASN A 1 85 ? 5.787 6.326 -3.534 1.00 84.44 85 ASN A O 1
ATOM 640 N N . THR A 1 86 ? 6.187 8.242 -4.649 1.00 75.81 86 THR A N 1
ATOM 641 C CA . THR A 1 86 ? 7.293 7.712 -5.456 1.00 75.81 86 THR A CA 1
ATOM 642 C C . THR A 1 86 ? 8.346 7.044 -4.564 1.00 75.81 86 THR A C 1
ATOM 644 O O . THR A 1 86 ? 8.761 7.605 -3.547 1.00 75.81 86 THR A O 1
ATOM 647 N N . GLY A 1 87 ? 8.749 5.819 -4.915 1.00 78.88 87 GLY A N 1
ATOM 648 C CA . GLY A 1 87 ? 9.705 5.013 -4.143 1.00 78.88 87 GLY A CA 1
ATOM 649 C C . GLY A 1 87 ? 9.111 4.242 -2.953 1.00 78.88 87 GLY A C 1
ATOM 650 O O . GLY A 1 87 ? 9.827 3.495 -2.293 1.00 78.88 87 GLY A O 1
ATOM 651 N N . ALA A 1 88 ? 7.809 4.365 -2.671 1.00 89.75 88 ALA A N 1
ATOM 652 C CA . ALA A 1 88 ? 7.105 3.574 -1.655 1.00 89.75 88 ALA A CA 1
ATOM 653 C C . ALA A 1 88 ? 6.391 2.343 -2.256 1.00 89.75 88 ALA A C 1
ATOM 655 O O . ALA A 1 88 ? 5.304 1.975 -1.807 1.00 89.75 88 ALA A O 1
ATOM 656 N N . ASN A 1 89 ? 6.984 1.730 -3.284 1.00 92.81 89 ASN A N 1
ATOM 657 C CA . ASN A 1 89 ? 6.410 0.636 -4.085 1.00 92.81 89 ASN A CA 1
ATOM 658 C C . ASN A 1 89 ? 6.667 -0.776 -3.517 1.00 92.81 89 ASN A C 1
ATOM 660 O O . ASN A 1 89 ? 6.161 -1.769 -4.038 1.00 92.81 89 ASN A O 1
ATOM 664 N N . LEU A 1 90 ? 7.411 -0.867 -2.412 1.00 94.62 90 LEU A N 1
ATOM 665 C CA . LEU A 1 90 ? 7.560 -2.091 -1.628 1.00 94.62 90 LEU A CA 1
ATOM 666 C C . LEU A 1 90 ? 6.325 -2.342 -0.756 1.00 94.62 90 LEU A C 1
ATOM 668 O O . LEU A 1 90 ? 5.659 -1.399 -0.321 1.00 94.62 90 LEU A O 1
ATOM 672 N N . PHE A 1 91 ? 6.105 -3.601 -0.363 1.00 96.19 91 PHE A N 1
ATOM 673 C CA . PHE A 1 91 ? 4.969 -4.010 0.479 1.00 96.19 91 PHE A CA 1
ATOM 674 C C . PHE A 1 91 ? 4.768 -3.117 1.720 1.00 96.19 91 PHE A C 1
ATOM 676 O O . PHE A 1 91 ? 3.668 -2.652 2.006 1.00 96.19 91 PHE A O 1
ATOM 683 N N . SER A 1 92 ? 5.851 -2.797 2.434 1.00 95.94 92 SER A N 1
ATOM 684 C CA . SER A 1 92 ? 5.787 -1.911 3.608 1.00 95.94 92 SER A CA 1
ATOM 685 C C . SER A 1 92 ? 5.409 -0.458 3.282 1.00 95.94 92 SER A C 1
ATOM 687 O O . SER A 1 92 ? 4.707 0.165 4.071 1.00 95.94 92 SER A O 1
ATOM 689 N N . GLY A 1 93 ? 5.811 0.084 2.128 1.00 96.31 93 GLY A N 1
ATOM 690 C CA . GLY A 1 93 ? 5.397 1.423 1.690 1.00 96.31 93 GLY A CA 1
ATOM 691 C C . GLY A 1 93 ? 3.899 1.485 1.404 1.00 96.31 93 GLY A C 1
ATOM 692 O O . GLY A 1 93 ? 3.215 2.403 1.852 1.00 96.31 93 GLY A O 1
ATOM 693 N N . ILE A 1 94 ? 3.369 0.437 0.777 1.00 97.38 94 ILE A N 1
ATOM 694 C CA . ILE A 1 94 ? 1.939 0.287 0.494 1.00 97.38 94 ILE A CA 1
ATOM 695 C C . ILE A 1 94 ? 1.136 0.214 1.796 1.00 97.38 94 ILE A C 1
ATOM 697 O O . ILE A 1 94 ? 0.136 0.916 1.954 1.00 97.38 94 ILE A O 1
ATOM 701 N N . VAL A 1 95 ? 1.605 -0.566 2.776 1.00 97.50 95 VAL A N 1
ATOM 702 C CA . VAL A 1 95 ? 0.996 -0.611 4.115 1.00 97.50 95 VAL A CA 1
ATOM 703 C C . VAL A 1 95 ? 0.984 0.771 4.770 1.00 97.50 95 VAL A C 1
ATOM 705 O O . VAL A 1 95 ? -0.053 1.168 5.307 1.00 97.50 95 VAL A O 1
ATOM 708 N N . THR A 1 96 ? 2.089 1.524 4.695 1.00 96.69 96 THR A N 1
ATOM 709 C CA . THR A 1 96 ? 2.134 2.910 5.187 1.00 96.69 96 THR A CA 1
ATOM 710 C C . THR A 1 96 ? 1.042 3.756 4.535 1.00 96.69 96 THR A C 1
ATOM 712 O O . THR A 1 96 ? 0.307 4.435 5.248 1.00 96.69 96 THR A O 1
ATOM 715 N N . THR A 1 97 ? 0.894 3.696 3.207 1.00 96.75 97 THR A N 1
ATOM 716 C CA . THR A 1 97 ? -0.089 4.490 2.452 1.00 96.75 97 THR A CA 1
ATOM 717 C C . THR A 1 97 ? -1.522 4.235 2.907 1.00 96.75 97 THR A C 1
ATOM 719 O O . THR A 1 97 ? -2.263 5.190 3.161 1.00 96.75 97 THR A O 1
ATOM 722 N N . PHE A 1 98 ? -1.920 2.971 3.065 1.00 96.94 98 PHE A N 1
ATOM 723 C CA . PHE A 1 98 ? -3.265 2.659 3.551 1.00 96.94 98 PHE A CA 1
ATOM 724 C C . PHE A 1 98 ? -3.465 3.092 5.009 1.00 96.94 98 PHE A C 1
ATOM 726 O O . PHE A 1 98 ? -4.521 3.623 5.343 1.00 96.94 98 PHE A O 1
ATOM 733 N N . ILE A 1 99 ? -2.465 2.925 5.881 1.00 96.44 99 ILE A N 1
ATOM 734 C CA . ILE A 1 99 ? -2.563 3.358 7.284 1.00 96.44 99 ILE A CA 1
ATOM 735 C C . ILE A 1 99 ? -2.638 4.883 7.410 1.00 96.44 99 ILE A C 1
ATOM 737 O O . ILE A 1 99 ? -3.394 5.387 8.245 1.00 96.44 99 ILE A O 1
ATOM 741 N N . ASP A 1 100 ? -1.882 5.628 6.604 1.00 95.19 100 ASP A N 1
ATOM 742 C CA . ASP A 1 100 ? -1.896 7.095 6.611 1.00 95.19 100 ASP A CA 1
ATOM 743 C C . ASP A 1 100 ? -3.312 7.612 6.317 1.00 95.19 100 ASP A C 1
ATOM 745 O O . ASP A 1 100 ? -3.852 8.434 7.059 1.00 95.19 100 ASP A O 1
ATOM 749 N N . ASN A 1 101 ? -3.975 6.997 5.333 1.00 95.00 101 ASN A N 1
ATOM 750 C CA . ASN A 1 101 ? -5.333 7.337 4.908 1.00 95.00 101 ASN A CA 1
ATOM 751 C C . ASN A 1 101 ? -6.449 6.693 5.750 1.00 95.00 101 ASN A C 1
ATOM 753 O O . ASN A 1 101 ? -7.613 7.084 5.642 1.00 95.00 101 ASN A O 1
ATOM 757 N N . TYR A 1 102 ? -6.120 5.738 6.621 1.00 94.81 102 TYR A N 1
ATOM 758 C CA . TYR A 1 102 ? -7.100 5.056 7.458 1.00 94.81 102 TYR A CA 1
ATOM 759 C C . TYR A 1 102 ? -7.673 5.976 8.553 1.00 94.81 102 TYR A C 1
ATOM 761 O O . TYR A 1 102 ? -6.930 6.683 9.249 1.00 94.81 102 TYR A O 1
ATOM 769 N N . LYS A 1 103 ? -8.996 5.911 8.756 1.00 92.44 103 LYS A N 1
ATOM 770 C CA . LYS A 1 103 ? -9.746 6.634 9.797 1.00 92.44 103 LYS A CA 1
ATOM 771 C C . LYS A 1 103 ? -10.596 5.653 10.614 1.00 92.44 103 LYS A C 1
ATOM 773 O O . LYS A 1 103 ? -11.363 4.888 10.045 1.00 92.44 103 LYS A O 1
ATOM 778 N N . PHE A 1 104 ? -10.504 5.704 11.946 1.00 89.00 104 PHE A N 1
ATOM 779 C CA . PHE A 1 104 ? -11.213 4.767 12.837 1.00 89.00 104 PHE A CA 1
ATOM 780 C C . PHE A 1 104 ? -12.741 4.923 12.822 1.00 89.00 104 PHE A C 1
ATOM 782 O O . PHE A 1 104 ? -13.459 3.931 12.884 1.00 89.00 104 PHE A O 1
ATOM 789 N N . PHE A 1 105 ? -13.232 6.161 12.729 1.00 86.25 105 PHE A N 1
ATOM 790 C CA . PHE A 1 105 ? -14.660 6.488 12.853 1.00 86.25 105 PHE A CA 1
ATOM 791 C C . PHE A 1 105 ? -15.331 6.816 11.515 1.00 86.25 105 PHE A C 1
ATOM 793 O O . PHE A 1 105 ? -16.474 7.256 11.484 1.00 86.25 105 PHE A O 1
ATOM 800 N N 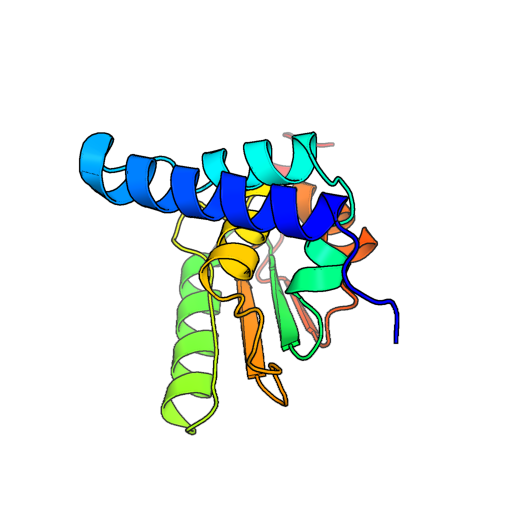. SER A 1 106 ? -14.623 6.630 10.400 1.00 82.81 106 SER A N 1
ATOM 801 C CA . SER A 1 106 ? -15.144 6.910 9.064 1.00 82.81 106 SER A CA 1
ATOM 802 C C . SER A 1 106 ? -14.964 5.676 8.200 1.00 82.81 106 SER A C 1
ATOM 804 O O . SER A 1 106 ? -13.853 5.166 8.050 1.00 82.81 106 SER A O 1
ATOM 806 N N . LYS A 1 107 ? -16.070 5.176 7.650 1.00 76.75 107 LYS A N 1
ATOM 807 C CA . LYS A 1 107 ? -16.024 4.055 6.721 1.00 76.75 107 LYS A CA 1
ATOM 808 C C . LYS A 1 107 ? -15.570 4.576 5.363 1.00 76.75 107 LYS A C 1
ATOM 810 O O . LYS A 1 107 ? -16.180 5.483 4.802 1.00 76.75 107 LYS A O 1
ATOM 815 N N . VAL A 1 108 ? -14.491 3.997 4.848 1.00 81.69 108 VAL A N 1
ATOM 816 C CA . VAL A 1 108 ? -14.121 4.172 3.447 1.00 81.69 108 VAL A CA 1
ATOM 817 C C . VAL A 1 108 ? -15.112 3.357 2.625 1.00 81.69 108 VAL A C 1
ATOM 819 O O . VAL A 1 108 ? -15.192 2.137 2.769 1.00 81.69 108 VAL A O 1
ATOM 822 N N . GLU A 1 109 ? -15.893 4.036 1.797 1.00 83.62 109 GLU A N 1
ATOM 823 C CA . GLU A 1 109 ? -16.783 3.411 0.824 1.00 83.62 109 GLU A CA 1
ATOM 824 C C . GLU A 1 109 ? -16.508 4.006 -0.551 1.00 83.62 109 GLU A C 1
ATOM 826 O O . GLU A 1 109 ? -16.246 5.207 -0.671 1.00 83.62 109 GLU A O 1
ATOM 831 N N . ASN A 1 110 ? -16.543 3.149 -1.574 1.00 84.94 110 ASN A N 1
ATOM 832 C CA . ASN A 1 110 ? -16.417 3.524 -2.983 1.00 84.94 110 ASN A CA 1
ATOM 833 C C . ASN A 1 110 ? -15.218 4.442 -3.285 1.00 84.94 110 ASN A C 1
ATOM 835 O O . ASN A 1 110 ? -15.314 5.345 -4.109 1.00 84.94 110 ASN A O 1
ATOM 839 N N . SER A 1 111 ? -14.093 4.233 -2.597 1.00 95.50 111 SER A N 1
ATOM 840 C CA . SER A 1 111 ? -12.855 4.978 -2.836 1.00 95.50 111 SER A CA 1
ATOM 841 C C . SER A 1 111 ? -11.884 4.124 -3.638 1.00 95.50 111 SER A C 1
ATOM 843 O O . SER A 1 111 ? -11.904 2.904 -3.536 1.00 95.50 111 SER A O 1
ATOM 845 N N . TYR A 1 112 ? -11.023 4.744 -4.427 1.00 98.19 112 TYR A N 1
ATOM 846 C CA . TYR A 1 112 ? -10.024 4.059 -5.235 1.00 98.19 112 TYR A CA 1
ATOM 847 C C . TYR A 1 112 ? -8.658 4.087 -4.549 1.00 98.19 112 TYR A C 1
ATOM 849 O O . TYR A 1 112 ? -8.330 5.014 -3.805 1.00 98.19 112 TYR A O 1
ATOM 857 N N . ALA A 1 113 ? -7.849 3.069 -4.802 1.00 98.25 113 ALA A N 1
ATOM 858 C CA . ALA A 1 113 ? -6.434 3.077 -4.465 1.00 98.25 113 ALA A CA 1
ATOM 859 C C . ALA A 1 113 ? -5.654 2.689 -5.717 1.00 98.25 113 ALA A C 1
ATOM 861 O O . ALA A 1 113 ? -5.784 1.566 -6.193 1.00 98.25 113 ALA A O 1
ATOM 862 N N . VAL A 1 114 ? -4.881 3.627 -6.252 1.00 98.44 114 VAL A N 1
ATOM 863 C CA . VAL A 1 114 ? -4.024 3.428 -7.423 1.00 98.44 114 VAL A CA 1
ATOM 864 C C . VAL A 1 114 ? -2.613 3.278 -6.882 1.00 98.44 114 VAL A C 1
ATOM 866 O O . VAL A 1 114 ? -2.056 4.243 -6.371 1.00 98.44 114 VAL A O 1
ATOM 869 N N . ILE A 1 115 ? -2.083 2.059 -6.871 1.00 98.31 115 ILE A N 1
ATOM 870 C CA . ILE A 1 115 ? -0.876 1.731 -6.109 1.00 98.31 115 ILE A CA 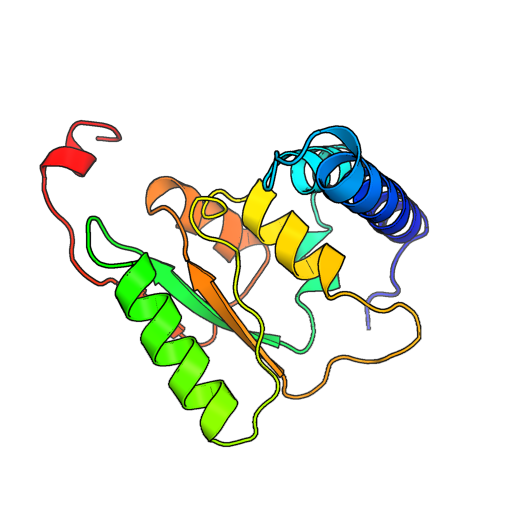1
ATOM 871 C C . ILE A 1 115 ? 0.220 1.246 -7.048 1.00 98.31 115 ILE A C 1
ATOM 873 O O . ILE A 1 115 ? 0.074 0.221 -7.715 1.00 98.31 115 ILE A O 1
ATOM 877 N N . GLU A 1 116 ? 1.344 1.957 -7.038 1.00 97.62 116 GLU A N 1
ATOM 878 C CA . GLU A 1 116 ? 2.583 1.501 -7.657 1.00 97.62 116 GLU A CA 1
ATOM 879 C C . GLU A 1 116 ? 3.172 0.341 -6.845 1.00 97.62 116 GLU A C 1
ATOM 881 O O . GLU A 1 116 ? 3.381 0.465 -5.634 1.00 97.62 116 GLU A O 1
ATOM 886 N N . VAL A 1 117 ? 3.467 -0.770 -7.514 1.00 96.50 117 VAL A N 1
ATOM 887 C CA . VAL A 1 117 ? 3.983 -2.008 -6.929 1.00 96.50 117 VAL A CA 1
ATOM 888 C C . VAL A 1 117 ? 5.213 -2.470 -7.693 1.00 96.50 117 VAL A C 1
ATOM 890 O O . VAL A 1 117 ? 5.175 -2.665 -8.909 1.00 96.50 117 VAL A O 1
ATOM 893 N N . ASP A 1 118 ? 6.284 -2.715 -6.947 1.00 93.56 118 ASP A N 1
ATOM 894 C CA . ASP A 1 118 ? 7.433 -3.468 -7.438 1.00 93.56 118 ASP A CA 1
ATOM 895 C C . ASP A 1 118 ? 7.036 -4.919 -7.773 1.00 93.56 118 ASP A C 1
ATOM 897 O O . ASP A 1 118 ? 6.309 -5.579 -7.030 1.00 93.56 118 ASP A O 1
ATOM 901 N N . GLU A 1 119 ? 7.522 -5.420 -8.899 1.00 90.88 119 GLU A N 1
ATOM 902 C CA . GLU A 1 119 ? 7.129 -6.672 -9.545 1.00 90.88 119 GLU A CA 1
ATOM 903 C C . GLU A 1 119 ? 7.366 -7.873 -8.627 1.00 90.88 119 GLU A C 1
ATOM 905 O O . GLU A 1 119 ? 6.504 -8.746 -8.499 1.00 90.88 119 GLU A O 1
ATOM 910 N N . ALA A 1 120 ? 8.491 -7.877 -7.905 1.00 90.06 120 ALA A N 1
ATOM 911 C CA . ALA A 1 120 ? 8.823 -8.928 -6.947 1.00 90.06 120 ALA A CA 1
ATOM 912 C C . ALA A 1 120 ? 7.942 -8.871 -5.686 1.00 90.06 120 ALA A C 1
ATOM 914 O O . ALA A 1 120 ? 7.819 -9.861 -4.954 1.00 90.06 120 ALA A O 1
ATOM 915 N N . ASN A 1 121 ? 7.312 -7.722 -5.426 1.00 92.19 121 ASN A N 1
ATOM 916 C CA . ASN A 1 121 ? 6.430 -7.498 -4.287 1.00 92.19 121 ASN A CA 1
ATOM 917 C C . ASN A 1 121 ? 4.947 -7.729 -4.596 1.00 92.19 121 ASN A C 1
ATOM 919 O O . ASN A 1 121 ? 4.159 -7.840 -3.652 1.00 92.19 121 ASN A O 1
ATOM 923 N N . LEU A 1 122 ? 4.567 -7.848 -5.872 1.00 95.00 122 LEU A N 1
ATOM 924 C CA . LEU A 1 122 ? 3.174 -8.023 -6.286 1.00 95.00 122 LEU A CA 1
ATOM 925 C C . LEU A 1 122 ? 2.500 -9.188 -5.561 1.00 95.00 122 LEU A C 1
ATOM 927 O O . LEU A 1 122 ? 1.433 -8.998 -4.977 1.00 95.00 122 LEU A O 1
ATOM 931 N N . LYS A 1 123 ? 3.170 -10.349 -5.505 1.00 94.44 123 LYS A N 1
ATOM 932 C CA . LYS A 1 123 ? 2.645 -11.554 -4.844 1.00 94.44 123 LYS A CA 1
ATOM 933 C C . LYS A 1 123 ? 2.255 -11.301 -3.384 1.00 94.44 123 LYS A C 1
ATOM 935 O O . LYS A 1 123 ? 1.172 -11.693 -2.960 1.00 94.44 123 LYS A O 1
ATOM 940 N N . TYR A 1 124 ? 3.088 -10.568 -2.641 1.00 94.19 124 TYR A N 1
ATOM 941 C CA . TYR A 1 124 ? 2.843 -10.287 -1.227 1.00 94.19 124 TYR A CA 1
ATOM 942 C C . TYR A 1 124 ? 1.678 -9.324 -1.040 1.00 94.19 124 TYR A C 1
ATOM 944 O O . TYR A 1 124 ? 0.952 -9.437 -0.064 1.00 94.19 124 TYR A O 1
ATOM 952 N N . VAL A 1 125 ? 1.471 -8.372 -1.954 1.00 96.19 125 VAL A N 1
ATOM 953 C CA . VAL A 1 125 ?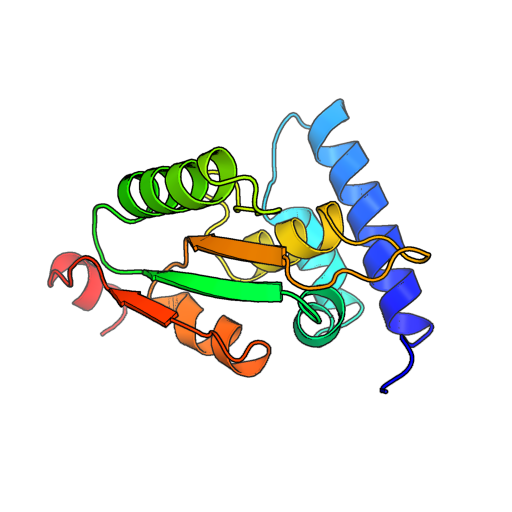 0.319 -7.459 -1.888 1.00 96.19 125 VAL A CA 1
ATOM 954 C C . VAL A 1 125 ? -0.978 -8.227 -2.147 1.00 96.19 125 VAL A C 1
ATOM 956 O O . VAL A 1 125 ? -1.946 -8.065 -1.398 1.00 96.19 125 VAL A O 1
ATOM 959 N N . THR A 1 126 ? -0.979 -9.101 -3.156 1.00 96.88 126 THR A N 1
ATOM 960 C CA . THR A 1 126 ? -2.160 -9.876 -3.563 1.00 96.88 126 THR A CA 1
ATOM 961 C C . THR A 1 126 ? -2.590 -10.943 -2.551 1.00 96.88 126 THR A C 1
ATOM 963 O O . THR A 1 126 ? -3.734 -11.379 -2.577 1.00 96.88 126 THR A O 1
ATOM 966 N N . GLU A 1 127 ? -1.728 -11.325 -1.603 1.00 96.62 127 GLU A N 1
ATOM 967 C CA . GLU A 1 127 ? -2.112 -12.190 -0.472 1.00 96.62 127 GLU A CA 1
ATOM 968 C C . GLU A 1 127 ? -3.104 -11.516 0.497 1.00 96.62 127 GLU A C 1
ATOM 970 O O . GLU A 1 127 ? -3.868 -12.197 1.182 1.00 96.62 127 GLU A O 1
ATOM 975 N N . TYR A 1 128 ? -3.108 -10.178 0.575 1.00 96.56 128 TYR A N 1
ATOM 976 C CA . TYR A 1 128 ? -3.939 -9.424 1.529 1.00 96.56 128 TYR A CA 1
ATOM 977 C C . TYR A 1 128 ? -5.013 -8.566 0.868 1.00 96.56 128 TYR A C 1
ATOM 979 O O . TYR A 1 128 ? -5.950 -8.140 1.549 1.00 96.56 128 TYR A O 1
ATOM 987 N N . ILE A 1 129 ? -4.856 -8.268 -0.421 1.00 95.69 129 ILE A N 1
ATOM 988 C CA . ILE A 1 129 ? -5.760 -7.436 -1.212 1.00 95.69 129 ILE A CA 1
ATOM 989 C C . ILE A 1 129 ? -6.154 -8.221 -2.457 1.00 95.69 129 ILE A C 1
ATOM 991 O O . ILE A 1 129 ? -5.283 -8.701 -3.171 1.00 95.69 129 ILE A O 1
ATOM 995 N N . SER A 1 130 ? -7.452 -8.277 -2.753 1.00 95.25 130 SER A N 1
ATOM 996 C CA . SER A 1 130 ? -7.930 -8.674 -4.077 1.00 95.25 130 SER A CA 1
ATOM 997 C C . SER A 1 130 ? -8.096 -7.409 -4.918 1.00 95.25 130 SER A C 1
ATOM 999 O O . SER A 1 130 ? -9.048 -6.665 -4.673 1.00 95.25 130 SER A O 1
ATOM 1001 N N . PRO A 1 131 ? -7.163 -7.087 -5.828 1.00 96.94 131 PRO A N 1
ATOM 1002 C CA . PRO A 1 131 ? -7.294 -5.906 -6.668 1.00 96.94 131 PRO A CA 1
ATOM 1003 C C . PRO A 1 131 ? -8.401 -6.091 -7.711 1.00 96.94 131 PRO A C 1
ATOM 1005 O O . PRO A 1 131 ? -8.654 -7.202 -8.165 1.00 96.94 131 PRO A O 1
ATOM 1008 N N . GLU A 1 132 ? -9.031 -4.986 -8.101 1.00 96.94 132 GLU A N 1
ATOM 1009 C CA . GLU A 1 132 ? -9.978 -4.939 -9.222 1.00 96.94 132 GLU A CA 1
ATOM 1010 C C . GLU A 1 132 ? -9.233 -5.082 -10.553 1.00 96.94 132 GLU A C 1
ATOM 1012 O O . GLU A 1 132 ? -9.705 -5.728 -11.483 1.00 96.94 132 GLU A O 1
ATOM 1017 N N . ILE A 1 133 ? -8.056 -4.453 -10.642 1.00 97.75 133 ILE A N 1
ATOM 1018 C CA . ILE A 1 133 ? -7.235 -4.403 -11.852 1.00 97.75 133 ILE A CA 1
ATOM 1019 C C . ILE A 1 133 ? -5.762 -4.520 -11.457 1.00 97.75 133 ILE A C 1
ATOM 1021 O O . ILE A 1 133 ? -5.301 -3.856 -10.524 1.00 97.75 133 ILE A O 1
ATOM 1025 N N . ILE A 1 134 ? -5.015 -5.335 -12.201 1.00 98.00 134 ILE A N 1
ATOM 1026 C CA . ILE A 1 134 ? -3.550 -5.342 -12.192 1.00 98.00 134 ILE A CA 1
ATOM 1027 C C . ILE A 1 134 ? -3.084 -4.895 -13.578 1.00 98.00 134 ILE A C 1
ATOM 1029 O O . ILE A 1 134 ? -3.304 -5.588 -14.568 1.00 98.00 134 ILE A O 1
ATOM 1033 N N . THR A 1 135 ? -2.439 -3.737 -13.638 1.00 97.31 135 THR A N 1
ATOM 1034 C CA . THR A 1 135 ? -1.857 -3.166 -14.850 1.00 97.31 135 THR A CA 1
ATOM 1035 C C . THR A 1 135 ? -0.372 -3.490 -14.889 1.00 97.31 135 THR A C 1
ATOM 1037 O O . THR A 1 135 ? 0.380 -3.076 -14.006 1.00 97.31 135 THR A O 1
ATOM 1040 N N . VAL A 1 136 ? 0.059 -4.196 -15.932 1.00 96.56 136 VAL A N 1
ATOM 1041 C CA . VAL A 1 136 ? 1.475 -4.464 -16.208 1.00 96.56 136 VAL A CA 1
ATOM 1042 C C . VAL A 1 136 ? 1.916 -3.550 -17.347 1.00 96.56 136 VAL A C 1
ATOM 1044 O O . VAL A 1 136 ? 1.372 -3.640 -18.444 1.00 96.56 136 VAL A O 1
ATOM 1047 N N . THR A 1 137 ? 2.867 -2.650 -17.096 1.00 95.69 137 THR A N 1
ATOM 1048 C CA . THR A 1 137 ? 3.318 -1.668 -18.097 1.00 95.69 137 THR A CA 1
ATOM 1049 C C . THR A 1 137 ? 4.185 -2.309 -19.179 1.00 95.69 137 THR A C 1
ATOM 1051 O O . THR A 1 137 ? 3.942 -2.137 -20.368 1.00 95.69 137 THR A O 1
ATOM 1054 N N . ASN A 1 138 ? 5.230 -3.020 -18.767 1.00 91.56 138 ASN A N 1
ATOM 1055 C CA . ASN A 1 138 ? 6.169 -3.768 -19.600 1.00 91.56 138 ASN A CA 1
ATOM 1056 C C . ASN A 1 138 ? 6.970 -4.725 -18.707 1.00 91.56 138 ASN A C 1
ATOM 1058 O O . ASN A 1 138 ? 7.007 -4.555 -17.490 1.00 91.56 138 ASN A O 1
ATOM 1062 N N . LEU A 1 139 ? 7.616 -5.718 -19.312 1.00 86.75 139 LEU A N 1
ATOM 1063 C CA . LEU A 1 139 ? 8.551 -6.617 -18.638 1.00 86.75 139 LEU A CA 1
ATOM 1064 C C . LEU A 1 139 ? 9.816 -6.709 -19.490 1.00 86.75 139 LEU A C 1
ATOM 1066 O O . LEU A 1 139 ? 9.775 -7.231 -20.604 1.00 86.75 139 LEU A O 1
ATOM 1070 N N . PHE A 1 140 ? 10.922 -6.176 -18.977 1.00 82.56 140 PHE A N 1
ATOM 1071 C CA . PHE A 1 140 ? 12.236 -6.268 -19.608 1.00 82.56 140 PHE A CA 1
ATOM 1072 C C . PHE A 1 140 ? 13.135 -7.260 -18.855 1.00 82.56 140 PHE A C 1
ATOM 1074 O O . PHE A 1 140 ? 12.966 -7.513 -17.660 1.00 82.56 140 PHE A O 1
ATOM 1081 N N . ARG A 1 141 ? 14.072 -7.874 -19.590 1.00 71.44 141 ARG A N 1
ATOM 1082 C CA . ARG A 1 141 ? 14.946 -8.950 -19.083 1.00 71.44 141 ARG A CA 1
ATOM 1083 C C . ARG A 1 141 ? 15.975 -8.491 -18.052 1.00 71.44 141 ARG A C 1
ATOM 1085 O O . ARG A 1 141 ? 16.400 -9.299 -17.243 1.00 71.44 141 ARG A O 1
ATOM 1092 N N . ASP A 1 142 ? 16.311 -7.212 -18.024 1.00 65.81 142 ASP A N 1
ATOM 1093 C CA . ASP A 1 142 ? 17.230 -6.613 -17.051 1.00 65.81 142 ASP A CA 1
ATOM 1094 C C . ASP A 1 142 ? 16.753 -6.744 -15.590 1.00 65.81 142 ASP A C 1
ATOM 1096 O O . ASP A 1 142 ? 17.571 -6.748 -14.673 1.00 65.81 142 ASP A O 1
ATOM 1100 N N . GLN A 1 143 ? 15.442 -6.890 -15.355 1.00 56.06 143 GLN A N 1
ATOM 1101 C CA . GLN A 1 143 ? 14.901 -7.255 -14.038 1.00 56.06 143 GLN A CA 1
ATOM 1102 C C . GLN A 1 143 ? 14.679 -8.763 -13.858 1.00 56.06 143 GLN A C 1
ATOM 1104 O O . GLN A 1 143 ? 14.520 -9.198 -12.717 1.00 56.06 143 GLN A O 1
ATOM 1109 N N . LEU A 1 144 ? 14.677 -9.557 -14.939 1.00 53.97 144 LEU A N 1
ATOM 1110 C CA . LEU A 1 144 ? 14.604 -11.018 -14.842 1.00 53.97 144 LEU A CA 1
ATOM 1111 C C . LEU A 1 144 ? 15.890 -11.551 -14.209 1.00 53.97 144 LEU A C 1
ATOM 1113 O O . LEU A 1 144 ? 15.779 -12.139 -13.144 1.00 53.97 144 LEU A O 1
ATOM 1117 N N . ASP A 1 145 ? 17.074 -11.155 -14.692 1.00 57.50 145 ASP A N 1
ATOM 1118 C CA . ASP A 1 145 ? 18.373 -11.590 -14.131 1.00 57.50 145 ASP A CA 1
ATOM 1119 C C . ASP A 1 145 ? 18.541 -11.285 -12.623 1.00 57.50 145 ASP A C 1
ATOM 1121 O O . ASP A 1 145 ? 19.372 -11.871 -11.928 1.00 57.50 145 ASP A O 1
ATOM 1125 N N . ARG A 1 146 ? 17.764 -10.330 -12.091 1.00 60.41 146 ARG A N 1
ATOM 1126 C CA . ARG A 1 146 ? 17.813 -9.902 -10.686 1.00 60.41 146 ARG A CA 1
ATOM 1127 C C . ARG A 1 146 ? 17.001 -10.797 -9.745 1.00 60.41 146 ARG A C 1
ATOM 1129 O O . ARG A 1 146 ? 17.274 -10.814 -8.544 1.00 60.41 146 ARG A O 1
ATOM 1136 N N . TYR A 1 147 ? 15.997 -11.495 -10.271 1.00 60.00 147 TYR A N 1
ATOM 1137 C CA . TYR A 1 147 ? 15.055 -12.313 -9.501 1.00 60.00 147 TYR A CA 1
ATOM 1138 C C . TYR A 1 147 ? 14.827 -13.720 -10.093 1.00 60.00 147 TYR A C 1
ATOM 1140 O O . TYR A 1 147 ? 14.074 -14.492 -9.492 1.00 60.00 147 TYR A O 1
ATOM 1148 N N . GLY A 1 148 ? 15.466 -14.055 -11.221 1.00 50.62 148 GLY A N 1
ATOM 1149 C CA . GLY A 1 148 ? 15.358 -15.317 -11.959 1.00 50.62 148 GLY A CA 1
ATOM 1150 C C . GLY A 1 148 ? 16.534 -15.549 -12.899 1.00 50.62 148 GLY A C 1
ATOM 1151 O O . GLY A 1 148 ? 16.683 -14.763 -13.856 1.00 50.62 148 GLY A O 1
#

InterPro domains:
  IPR013221 Mur ligase, central [PF08245] (57-148)
  IPR018109 Folylpolyglutamate synthetase, conserved site [PS01011] (55-78)
  IPR036565 Mur-like, catalytic domain superfamily [G3DSA:3.40.1190.10] (42-148)
  IPR036565 Mur-like, catalytic domain superfamily [SSF53623] (42-148)

Radius of gyration: 15.21 Å; chains: 1; bounding box: 36×31×39 Å